Protein AF-A0A531MHA3-F1 (afdb_monomer_lite)

Foldseek 3Di:
DDDDPPPPPVVVVPPPDPPPLQQEEAEAEDADPVLVVVVVVQVVVCVVNVSYHYDYDHPYPDDPDD

pLDDT: mean 80.89, std 17.89, range [46.28, 97.75]

Radius of gyration: 22.39 Å; chains: 1; bounding box: 30×43×62 Å

Sequence (66 aa):
MRITLSCAVLALALGSAPAFAQSGEITIWSWNIAASSLKATVAGFNKLHPDIKVTVQDLGNQPTYD

Structure (mmCIF, N/CA/C/O backbone):
data_AF-A0A531MHA3-F1
#
_entry.id   AF-A0A531MHA3-F1
#
loop_
_atom_site.group_PDB
_atom_site.id
_atom_site.type_symbol
_atom_site.label_atom_id
_atom_site.label_alt_id
_atom_site.label_comp_id
_atom_site.label_asym_id
_atom_site.label_entity_id
_atom_site.label_seq_id
_atom_site.pdbx_PDB_ins_code
_atom_site.Cartn_x
_atom_site.Cartn_y
_atom_site.Cartn_z
_atom_site.occupancy
_atom_site.B_iso_or_equiv
_atom_site.auth_seq_id
_atom_site.auth_comp_id
_atom_site.auth_asym_id
_atom_site.auth_atom_id
_atom_site.pdbx_PDB_model_num
ATOM 1 N N . MET A 1 1 ? -6.766 -30.759 53.921 1.00 46.28 1 MET A N 1
ATOM 2 C CA . MET A 1 1 ? -7.349 -30.552 52.576 1.00 46.28 1 MET A CA 1
ATOM 3 C C . MET A 1 1 ? -8.017 -29.186 52.579 1.00 46.28 1 MET A C 1
ATOM 5 O O . MET A 1 1 ? -8.765 -28.950 53.518 1.00 46.28 1 MET A O 1
ATOM 9 N N . ARG A 1 2 ? -7.772 -28.353 51.549 1.00 56.34 2 ARG A N 1
ATOM 10 C CA . ARG A 1 2 ? -8.309 -26.983 51.340 1.00 56.34 2 ARG A CA 1
ATOM 11 C C . ARG A 1 2 ? -7.566 -25.968 52.226 1.00 56.34 2 ARG A C 1
ATOM 13 O O . ARG A 1 2 ? -7.715 -26.016 53.431 1.00 56.34 2 ARG A O 1
ATOM 20 N N . ILE A 1 3 ? -6.669 -25.111 51.738 1.00 52.56 3 ILE A N 1
ATOM 21 C CA . ILE A 1 3 ? -6.933 -23.932 50.897 1.00 52.56 3 ILE A CA 1
ATOM 22 C C . ILE A 1 3 ? -5.590 -23.481 50.266 1.00 52.56 3 ILE A C 1
ATOM 24 O O . ILE A 1 3 ? -4.779 -22.877 50.954 1.00 52.56 3 ILE A O 1
ATOM 28 N N . THR A 1 4 ? -5.324 -23.757 48.985 1.00 51.34 4 THR A N 1
ATOM 29 C CA . THR A 1 4 ? -4.150 -23.186 48.265 1.00 51.34 4 THR A CA 1
ATOM 30 C C . THR A 1 4 ? -4.415 -22.883 46.783 1.00 51.34 4 THR A C 1
ATOM 32 O O . THR A 1 4 ? -3.482 -22.708 46.010 1.00 51.34 4 THR A O 1
ATOM 35 N N . LEU A 1 5 ? -5.678 -22.785 46.351 1.00 53.69 5 LEU A N 1
ATOM 36 C CA . LEU A 1 5 ? -6.021 -22.637 44.923 1.00 53.69 5 LEU A CA 1
ATOM 37 C C . LEU A 1 5 ? -6.570 -21.258 44.513 1.00 53.69 5 LEU A C 1
ATOM 39 O O . LEU A 1 5 ? -6.891 -21.061 43.346 1.00 53.69 5 LEU A O 1
ATOM 43 N N . SER A 1 6 ? -6.651 -20.279 45.418 1.00 54.62 6 SER A N 1
ATOM 44 C CA . SER A 1 6 ? -7.400 -19.039 45.142 1.00 54.62 6 SER A CA 1
ATOM 45 C C . SER A 1 6 ? -6.622 -17.912 44.441 1.00 54.62 6 SER A C 1
ATOM 47 O O . SER A 1 6 ? -7.247 -16.943 44.028 1.00 54.62 6 SER A O 1
ATOM 49 N N . CYS A 1 7 ? -5.297 -18.002 44.257 1.00 50.97 7 CYS A N 1
ATOM 50 C CA . CYS A 1 7 ? -4.521 -16.902 43.645 1.00 50.97 7 CYS A CA 1
ATOM 51 C C . CYS A 1 7 ? -4.329 -17.003 42.123 1.00 50.97 7 CYS A C 1
ATOM 53 O O . CYS A 1 7 ? -3.939 -16.020 41.501 1.00 50.97 7 CYS A O 1
ATOM 55 N N . ALA A 1 8 ? -4.596 -18.152 41.496 1.00 54.56 8 ALA A N 1
ATOM 56 C CA . ALA A 1 8 ? -4.228 -18.352 40.090 1.00 54.56 8 ALA A CA 1
ATOM 57 C C . ALA A 1 8 ? -5.206 -17.720 39.080 1.00 54.56 8 ALA A C 1
ATOM 59 O O . ALA A 1 8 ? -4.849 -17.529 37.922 1.00 54.56 8 ALA A O 1
ATOM 60 N N . VAL A 1 9 ? -6.428 -17.371 39.496 1.00 54.41 9 VAL A N 1
ATOM 61 C CA . VAL A 1 9 ? -7.470 -16.880 38.572 1.00 54.41 9 VAL A CA 1
ATOM 62 C C . VAL A 1 9 ? -7.374 -15.367 38.333 1.00 54.41 9 VAL A C 1
ATOM 64 O O . VAL A 1 9 ? -7.756 -14.889 37.270 1.00 54.41 9 VAL A O 1
ATOM 67 N N . LEU A 1 10 ? -6.802 -14.599 39.268 1.00 49.84 10 LEU A N 1
ATOM 68 C CA . LEU A 1 10 ? -6.741 -13.136 39.145 1.00 49.84 10 LEU A CA 1
ATOM 69 C C . LEU A 1 10 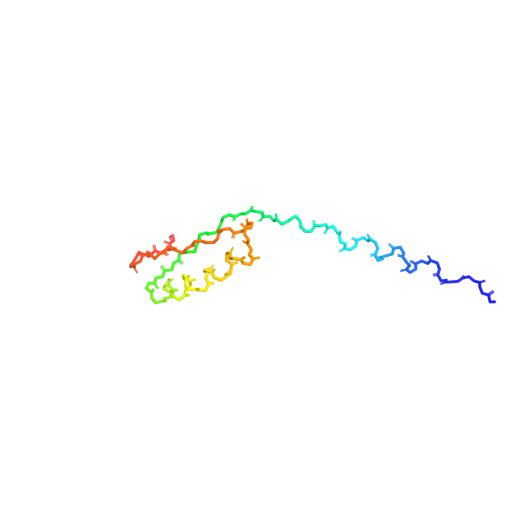? -5.627 -12.649 38.197 1.00 49.84 10 LEU A C 1
ATOM 7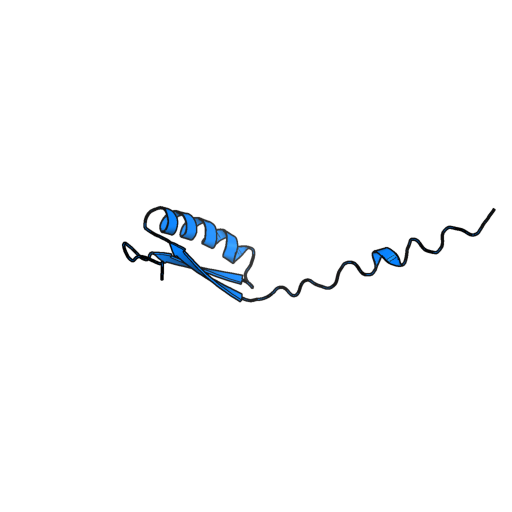1 O O . LEU A 1 10 ? -5.716 -11.551 37.657 1.00 49.84 10 LEU A O 1
ATOM 75 N N . ALA A 1 11 ? -4.608 -13.475 37.936 1.00 54.88 11 ALA A N 1
ATOM 76 C CA . ALA A 1 11 ? -3.498 -13.123 37.045 1.00 54.88 11 ALA A CA 1
ATOM 77 C C . ALA A 1 11 ? -3.857 -13.189 35.546 1.00 54.88 11 ALA A C 1
ATOM 79 O O . ALA A 1 11 ? -3.163 -12.600 34.722 1.00 54.88 11 ALA A O 1
ATOM 80 N N . LEU A 1 12 ? -4.951 -13.866 35.181 1.00 54.72 12 LEU A N 1
ATOM 81 C CA . LEU A 1 12 ? -5.406 -13.993 33.790 1.00 54.72 12 LEU A CA 1
ATOM 82 C C . LEU A 1 12 ? -6.260 -12.808 33.307 1.00 54.72 12 LEU A C 1
ATOM 84 O O . LEU A 1 12 ? -6.512 -12.698 32.113 1.00 54.72 12 LEU A O 1
ATOM 88 N N . ALA A 1 13 ? -6.685 -11.907 34.199 1.00 55.59 13 ALA A N 1
ATOM 89 C CA . ALA A 1 13 ? -7.583 -10.800 33.852 1.00 55.59 13 ALA A CA 1
ATOM 90 C C . ALA A 1 13 ? -6.867 -9.491 33.454 1.00 55.59 13 ALA A C 1
ATOM 92 O O . ALA A 1 13 ? -7.519 -8.559 32.994 1.00 55.59 13 ALA A O 1
ATOM 93 N N . LEU A 1 14 ? -5.541 -9.399 33.611 1.00 59.03 14 LEU A N 1
ATOM 94 C CA . LEU A 1 14 ? -4.770 -8.178 33.313 1.00 59.03 14 LEU A CA 1
ATOM 95 C C . LEU A 1 14 ? -4.143 -8.165 31.905 1.00 59.03 14 LEU A C 1
ATOM 97 O O . LEU A 1 14 ? -3.496 -7.191 31.533 1.00 59.03 14 LEU A O 1
ATOM 101 N N . GLY A 1 15 ? -4.301 -9.238 31.124 1.00 59.38 15 GLY A N 1
ATOM 102 C CA . GLY A 1 15 ? -3.514 -9.470 29.906 1.00 59.38 15 GLY A CA 1
ATOM 103 C C . GLY A 1 15 ? -4.092 -8.938 28.594 1.00 59.38 15 GLY A C 1
ATOM 104 O O . GLY A 1 15 ? -3.437 -9.064 27.565 1.00 59.38 15 GLY A O 1
ATOM 105 N N . SER A 1 16 ? -5.293 -8.363 28.587 1.00 64.00 16 SER A N 1
ATOM 106 C CA . SER A 1 16 ? -5.924 -7.875 27.357 1.00 64.00 16 SER A CA 1
ATOM 107 C C . SER A 1 16 ? -6.489 -6.475 27.557 1.00 64.00 16 SER A C 1
ATOM 109 O O . SER A 1 16 ? -7.701 -6.261 27.502 1.00 64.00 16 SER A O 1
ATOM 111 N N . ALA A 1 17 ? -5.607 -5.498 27.778 1.00 63.62 17 ALA A N 1
ATOM 112 C CA . ALA A 1 17 ? -5.942 -4.158 27.314 1.00 63.62 17 ALA A CA 1
ATOM 113 C C . ALA A 1 17 ? -6.242 -4.287 25.810 1.00 63.62 17 ALA A C 1
ATOM 115 O O . ALA A 1 17 ? -5.463 -4.953 25.118 1.00 63.62 17 ALA A O 1
ATOM 116 N N . PRO A 1 18 ? -7.354 -3.737 25.287 1.00 59.78 18 PRO A N 1
ATOM 117 C CA . PRO A 1 18 ? -7.517 -3.668 23.847 1.00 59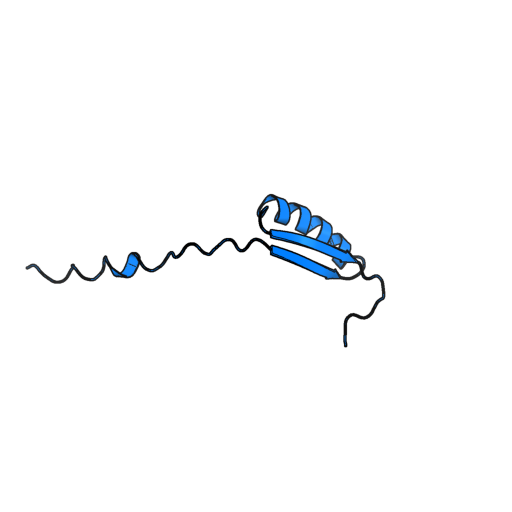.78 18 PRO A CA 1
ATOM 118 C C . PRO A 1 18 ? -6.275 -2.954 23.324 1.00 59.78 18 PRO A C 1
ATOM 120 O O . PRO A 1 18 ? -6.012 -1.811 23.703 1.00 59.78 18 PRO A O 1
ATOM 123 N N . ALA A 1 19 ? -5.468 -3.648 22.519 1.00 63.50 19 ALA A N 1
ATOM 124 C CA . ALA A 1 19 ? -4.514 -2.963 21.674 1.00 63.50 19 ALA A CA 1
ATOM 125 C C . ALA A 1 19 ? -5.379 -1.994 20.876 1.00 63.50 19 ALA A C 1
ATOM 127 O O . ALA A 1 19 ? -6.201 -2.436 20.072 1.00 63.50 19 ALA A O 1
ATOM 128 N N . PHE A 1 20 ? -5.320 -0.702 21.211 1.00 60.66 20 PHE A N 1
ATOM 129 C CA . PHE A 1 20 ? -6.003 0.312 20.432 1.00 60.66 20 PHE A CA 1
ATOM 130 C C . PHE A 1 20 ? -5.539 0.073 19.003 1.00 60.66 20 PHE A C 1
ATOM 132 O O . PHE A 1 20 ? -4.343 0.167 18.729 1.00 60.66 20 PHE A O 1
ATOM 139 N N . ALA A 1 21 ? -6.461 -0.357 18.141 1.00 63.03 21 ALA A N 1
ATOM 140 C CA . ALA A 1 21 ? -6.200 -0.495 16.724 1.00 63.03 21 ALA A CA 1
ATOM 141 C C . ALA A 1 21 ? -5.852 0.917 16.258 1.00 63.03 21 ALA A C 1
ATOM 143 O O . ALA A 1 21 ? -6.723 1.784 16.158 1.00 63.03 21 ALA A O 1
ATOM 144 N N . GLN A 1 22 ? -4.553 1.204 16.193 1.00 70.31 22 GLN A N 1
ATOM 145 C CA . GLN A 1 22 ? -4.075 2.541 15.923 1.00 70.31 22 GLN A CA 1
ATOM 146 C C . GLN A 1 22 ? -4.293 2.763 14.441 1.00 70.31 22 GLN A C 1
ATOM 148 O O . GLN A 1 22 ? -3.470 2.378 13.611 1.00 70.31 22 GLN A O 1
ATOM 153 N N . SER A 1 23 ? -5.430 3.377 14.126 1.00 85.94 23 SER A N 1
ATOM 154 C CA . SER A 1 23 ? -5.676 3.879 12.792 1.00 85.94 23 SER A CA 1
ATOM 155 C C . SER A 1 23 ? -4.540 4.818 12.407 1.00 85.94 23 SER A C 1
ATOM 157 O O . SER A 1 23 ? -4.126 5.674 13.197 1.00 85.94 23 SER A O 1
ATOM 159 N N . GLY A 1 24 ? -3.999 4.622 11.214 1.00 89.50 24 GLY A N 1
ATOM 160 C CA . GLY A 1 24 ? -2.762 5.271 10.811 1.00 89.50 24 GLY A CA 1
ATOM 161 C C . GLY A 1 24 ? -2.525 5.182 9.317 1.00 89.50 24 GLY A C 1
ATOM 162 O O . GLY A 1 24 ? -3.038 4.296 8.635 1.00 89.50 24 GLY A O 1
ATOM 163 N N . GLU A 1 25 ? -1.730 6.117 8.810 1.00 95.88 25 GLU A N 1
ATOM 164 C CA . GLU A 1 25 ? -1.276 6.107 7.426 1.00 95.88 25 GLU A CA 1
ATOM 165 C C . GLU A 1 25 ? 0.216 5.766 7.381 1.00 95.88 25 GLU A C 1
ATOM 167 O O . GLU A 1 25 ? 1.021 6.335 8.117 1.00 95.88 25 GLU A O 1
ATOM 172 N N . ILE A 1 26 ? 0.589 4.830 6.510 1.00 95.94 26 ILE A N 1
ATOM 173 C CA . ILE A 1 26 ? 1.977 4.432 6.269 1.00 95.94 26 ILE A CA 1
ATOM 174 C C . ILE A 1 26 ? 2.291 4.720 4.806 1.00 95.94 26 ILE A C 1
ATOM 176 O O . ILE A 1 26 ? 1.577 4.277 3.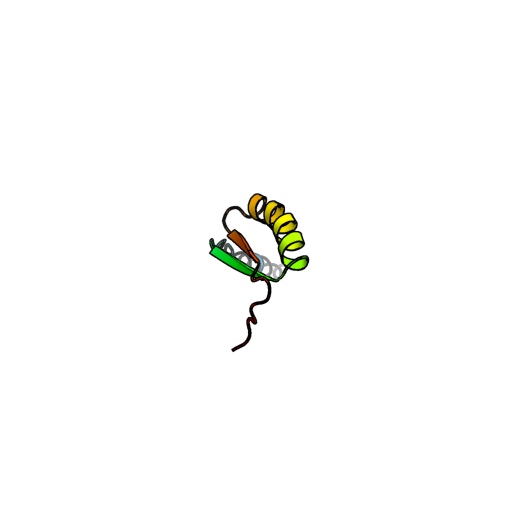903 1.00 95.94 26 ILE A O 1
ATOM 180 N N . THR A 1 27 ? 3.385 5.434 4.560 1.00 96.81 27 THR A N 1
ATOM 181 C CA . THR A 1 27 ? 3.918 5.633 3.211 1.00 96.81 27 THR A CA 1
ATOM 182 C C . THR A 1 27 ? 5.221 4.866 3.078 1.00 96.81 27 THR A C 1
ATOM 184 O O . THR A 1 27 ? 6.160 5.099 3.833 1.00 96.81 27 THR A O 1
ATOM 187 N N . ILE A 1 28 ? 5.276 3.947 2.118 1.00 95.19 28 ILE A N 1
ATOM 188 C CA . ILE A 1 28 ? 6.478 3.185 1.794 1.00 95.19 28 ILE A CA 1
ATOM 189 C C . ILE A 1 28 ? 7.108 3.796 0.553 1.00 95.19 28 ILE A C 1
ATOM 191 O O . ILE A 1 28 ? 6.474 3.892 -0.499 1.00 95.19 28 ILE A O 1
ATOM 195 N N . TRP A 1 29 ? 8.369 4.178 0.676 1.00 94.94 29 TRP A N 1
ATOM 196 C CA . TRP A 1 29 ? 9.190 4.638 -0.431 1.00 94.94 29 TRP A CA 1
ATOM 197 C C . TRP A 1 29 ? 10.030 3.482 -0.954 1.00 94.94 29 TRP A C 1
ATOM 199 O O . TRP A 1 29 ? 10.693 2.782 -0.192 1.00 94.94 29 TRP A O 1
ATOM 209 N N . SER A 1 30 ? 9.948 3.235 -2.256 1.00 94.12 30 SER A N 1
ATOM 210 C CA . SER A 1 30 ? 10.695 2.166 -2.910 1.00 94.12 30 SER A CA 1
ATOM 211 C C . SER A 1 30 ? 1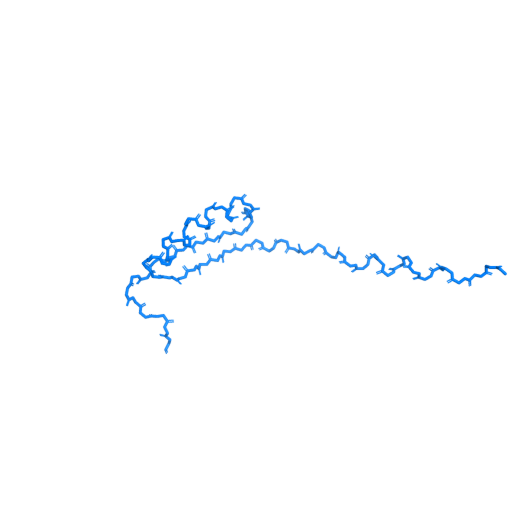0.969 2.527 -4.367 1.00 94.12 30 SER A C 1
ATOM 213 O O . SER A 1 30 ? 10.561 3.588 -4.835 1.00 94.12 30 SER A O 1
ATOM 215 N N . TRP A 1 31 ? 11.641 1.636 -5.089 1.00 95.25 31 TRP A N 1
ATOM 216 C CA . TRP A 1 31 ? 12.029 1.859 -6.477 1.00 95.25 31 TRP A CA 1
ATOM 217 C C . TRP A 1 31 ? 11.601 0.698 -7.374 1.00 95.25 31 TRP A C 1
ATOM 219 O O . TRP A 1 31 ? 11.749 -0.477 -7.014 1.00 95.25 31 TRP A O 1
ATOM 229 N N . ASN A 1 32 ? 11.097 1.037 -8.562 1.00 93.25 32 ASN A N 1
ATOM 230 C CA . ASN A 1 32 ? 10.884 0.136 -9.696 1.00 93.25 32 ASN A CA 1
ATOM 231 C C . ASN A 1 32 ? 10.173 -1.191 -9.321 1.00 93.25 32 ASN A C 1
ATOM 233 O O . ASN A 1 32 ? 8.997 -1.209 -8.939 1.00 93.25 32 ASN A O 1
ATOM 237 N N . ILE A 1 33 ? 10.873 -2.330 -9.418 1.00 94.19 33 ILE A N 1
ATOM 238 C CA . ILE A 1 33 ? 10.288 -3.669 -9.242 1.00 94.19 33 ILE A CA 1
ATOM 239 C C . ILE A 1 33 ? 9.814 -3.886 -7.800 1.00 94.19 33 ILE A C 1
ATOM 241 O O . ILE A 1 33 ? 8.761 -4.493 -7.579 1.00 94.19 33 ILE A O 1
ATOM 245 N N . ALA A 1 34 ? 10.548 -3.358 -6.818 1.00 93.94 34 ALA A N 1
ATOM 246 C CA . ALA A 1 34 ? 10.167 -3.467 -5.415 1.00 93.94 34 ALA A CA 1
ATOM 247 C C . ALA A 1 34 ? 8.893 -2.656 -5.136 1.00 93.94 34 ALA A C 1
ATOM 249 O O . ALA A 1 34 ? 7.957 -3.185 -4.534 1.00 93.94 34 ALA A O 1
ATOM 250 N N . ALA A 1 35 ? 8.793 -1.433 -5.671 1.00 96.12 35 ALA A N 1
ATOM 251 C CA . ALA A 1 35 ? 7.580 -0.622 -5.568 1.00 96.12 35 ALA A CA 1
ATOM 252 C C . ALA A 1 35 ? 6.369 -1.325 -6.207 1.00 96.12 35 ALA A C 1
ATOM 254 O O . ALA A 1 35 ? 5.286 -1.359 -5.623 1.00 96.12 35 ALA A O 1
ATOM 255 N N . SER A 1 36 ? 6.551 -1.933 -7.382 1.00 96.06 36 SER A N 1
ATOM 256 C CA . SER A 1 36 ? 5.486 -2.663 -8.084 1.00 96.06 36 SER A CA 1
ATOM 257 C C . SER A 1 36 ? 5.008 -3.891 -7.303 1.00 96.06 36 SER A C 1
ATOM 259 O O . SER A 1 36 ? 3.805 -4.093 -7.139 1.00 96.06 36 SER A O 1
ATOM 261 N N . SER A 1 37 ? 5.943 -4.669 -6.752 1.00 97.12 37 SER A N 1
ATOM 262 C CA . SER A 1 37 ? 5.632 -5.842 -5.926 1.00 97.12 37 SER A CA 1
ATOM 263 C C . SER A 1 37 ? 4.910 -5.447 -4.634 1.00 97.12 37 SER A C 1
ATOM 265 O O . SER A 1 37 ? 3.902 -6.051 -4.269 1.00 97.12 37 SER A O 1
ATOM 267 N N . LEU A 1 38 ? 5.369 -4.383 -3.967 1.00 97.69 38 LEU A N 1
ATOM 268 C CA . LEU A 1 38 ? 4.745 -3.873 -2.746 1.00 97.69 38 LEU A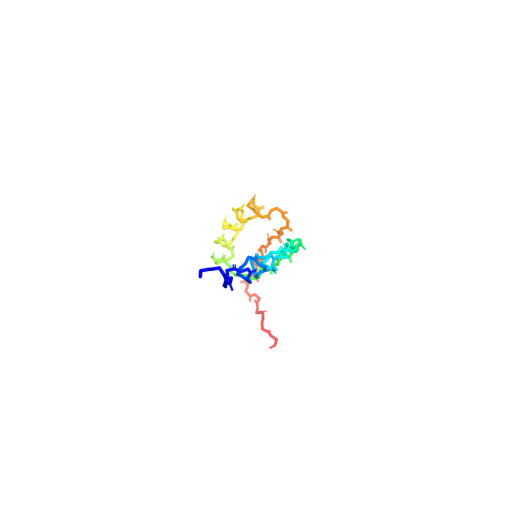 CA 1
ATOM 269 C C . LEU A 1 38 ? 3.324 -3.361 -2.995 1.00 97.69 38 LEU A C 1
ATOM 271 O O . LEU A 1 38 ? 2.442 -3.641 -2.188 1.00 97.69 38 LEU A O 1
ATOM 275 N N . LYS A 1 39 ? 3.065 -2.670 -4.114 1.00 97.12 39 LYS A N 1
ATOM 276 C CA . LYS A 1 39 ? 1.708 -2.218 -4.481 1.00 97.12 39 LYS A CA 1
ATOM 277 C C . LYS A 1 39 ? 0.725 -3.387 -4.585 1.00 97.12 39 LYS A C 1
ATOM 279 O O . LYS A 1 39 ? -0.397 -3.277 -4.093 1.00 97.12 39 LYS A O 1
ATOM 284 N N . ALA A 1 40 ? 1.147 -4.505 -5.177 1.00 96.25 40 ALA A N 1
ATOM 285 C CA . ALA A 1 40 ? 0.316 -5.704 -5.276 1.00 96.25 40 ALA A CA 1
ATOM 286 C C . ALA A 1 40 ? 0.004 -6.301 -3.891 1.00 96.25 40 ALA A C 1
ATOM 288 O O . ALA A 1 40 ? -1.148 -6.623 -3.602 1.00 96.25 40 ALA A O 1
ATOM 289 N N . THR A 1 41 ? 1.005 -6.381 -3.011 1.00 96.81 41 THR A N 1
ATOM 290 C CA . THR A 1 41 ? 0.843 -6.898 -1.642 1.00 96.81 41 THR A CA 1
ATOM 291 C C . THR A 1 41 ? -0.041 -5.995 -0.777 1.00 96.81 41 THR A C 1
ATOM 293 O O . THR A 1 41 ? -0.950 -6.471 -0.093 1.00 96.81 41 THR A O 1
ATOM 296 N N . VAL A 1 42 ? 0.182 -4.679 -0.831 1.00 97.50 42 VAL A N 1
ATOM 297 C CA . VAL A 1 42 ? -0.532 -3.685 -0.014 1.00 97.50 42 VAL A CA 1
ATOM 298 C C . VAL A 1 42 ? -2.030 -3.656 -0.323 1.00 97.50 42 VAL A C 1
ATOM 300 O O . VAL A 1 42 ? -2.836 -3.427 0.576 1.00 97.50 42 VAL A O 1
ATOM 303 N N . ALA A 1 43 ? -2.437 -3.972 -1.555 1.00 95.69 43 ALA A N 1
ATOM 304 C CA . ALA A 1 43 ? -3.852 -4.085 -1.898 1.00 95.69 43 ALA A CA 1
ATOM 305 C C . ALA A 1 43 ? -4.583 -5.169 -1.080 1.00 95.69 43 ALA A C 1
ATOM 307 O O . ALA A 1 43 ? -5.757 -4.998 -0.750 1.00 95.69 43 ALA A O 1
ATOM 308 N N . GLY A 1 44 ? -3.911 -6.278 -0.753 1.00 96.88 44 GLY A N 1
ATOM 309 C CA . GLY A 1 44 ? -4.447 -7.310 0.137 1.00 96.88 44 GLY A CA 1
ATOM 310 C C . GLY A 1 44 ? -4.435 -6.864 1.597 1.00 96.88 44 GLY A C 1
ATOM 311 O O . GLY A 1 44 ? -5.444 -6.996 2.286 1.00 96.88 44 GLY A O 1
ATOM 312 N N . PHE A 1 45 ? -3.326 -6.266 2.038 1.00 96.62 45 PHE A N 1
ATOM 313 C CA . PHE A 1 45 ? -3.177 -5.755 3.401 1.00 96.62 45 PHE A CA 1
ATOM 314 C C . PHE A 1 45 ? -4.271 -4.738 3.764 1.00 96.62 45 PHE A C 1
ATOM 316 O O . PHE A 1 45 ? -4.982 -4.937 4.744 1.00 96.62 45 PHE A O 1
ATOM 323 N N . ASN A 1 46 ? -4.483 -3.710 2.935 1.00 96.25 46 ASN A N 1
ATOM 324 C CA . ASN A 1 46 ? -5.470 -2.655 3.200 1.00 96.25 46 ASN A CA 1
ATOM 325 C C . ASN A 1 46 ? -6.916 -3.186 3.266 1.00 96.25 46 ASN A C 1
ATOM 327 O O . ASN A 1 46 ? -7.770 -2.567 3.892 1.00 96.25 46 ASN A O 1
ATOM 331 N N . LYS A 1 47 ? -7.219 -4.324 2.622 1.00 95.62 47 LYS A N 1
ATOM 332 C CA . LYS A 1 47 ? -8.540 -4.970 2.736 1.00 95.62 47 LYS A CA 1
ATOM 333 C C . LYS A 1 47 ? -8.730 -5.663 4.084 1.00 95.62 47 LYS A C 1
ATOM 335 O O . LYS A 1 47 ? -9.849 -5.710 4.579 1.00 95.62 47 LYS A O 1
ATOM 340 N N . LEU A 1 48 ? -7.658 -6.229 4.637 1.00 95.75 48 LEU A N 1
ATOM 341 C CA . LEU A 1 48 ? -7.671 -6.933 5.921 1.00 95.75 48 LEU A CA 1
ATOM 342 C C . LEU A 1 48 ? -7.569 -5.970 7.111 1.00 95.75 48 LEU A C 1
ATOM 344 O O . LEU A 1 48 ? -8.087 -6.275 8.181 1.00 95.75 48 LEU A O 1
ATOM 348 N N . HIS A 1 49 ? -6.936 -4.814 6.906 1.00 93.94 49 HIS A N 1
ATOM 349 C CA . HIS A 1 49 ? -6.676 -3.797 7.926 1.00 93.94 49 HIS A CA 1
ATOM 350 C C . HIS A 1 49 ? -7.201 -2.430 7.460 1.00 93.94 49 HIS A C 1
ATOM 352 O O . HIS A 1 49 ? -6.412 -1.561 7.095 1.00 93.94 49 HIS A O 1
ATOM 358 N N . PRO A 1 50 ? -8.531 -2.229 7.400 1.00 91.81 50 PRO A N 1
ATOM 359 C CA . PRO A 1 50 ? -9.122 -1.006 6.848 1.00 91.81 50 PRO A CA 1
ATOM 360 C C . PRO A 1 50 ? -8.832 0.253 7.680 1.00 91.81 50 PRO A C 1
ATOM 362 O O . PRO A 1 50 ? -8.976 1.369 7.187 1.00 91.81 50 PRO A O 1
ATOM 365 N N . ASP A 1 51 ? -8.437 0.080 8.937 1.00 93.50 51 ASP A N 1
ATOM 366 C CA . ASP A 1 51 ? -7.997 1.124 9.858 1.00 93.50 51 ASP A CA 1
ATOM 367 C C . ASP A 1 51 ? -6.568 1.617 9.568 1.00 93.50 51 ASP A C 1
ATOM 369 O O . ASP A 1 51 ? -6.227 2.749 9.920 1.00 93.50 51 ASP A O 1
ATOM 373 N N . ILE A 1 52 ? -5.748 0.816 8.878 1.00 93.69 52 ILE A N 1
ATOM 374 C CA . ILE A 1 52 ? -4.369 1.155 8.517 1.00 93.69 52 ILE A CA 1
ATOM 375 C C . ILE A 1 52 ? -4.273 1.341 7.005 1.00 93.69 52 ILE A C 1
ATOM 377 O O . ILE A 1 52 ? -4.346 0.396 6.221 1.00 93.69 52 ILE A O 1
ATOM 381 N N . LYS A 1 53 ? -4.029 2.574 6.574 1.00 94.88 53 LYS A N 1
ATOM 382 C CA . LYS A 1 53 ? -3.889 2.897 5.158 1.00 94.88 53 LYS A CA 1
ATOM 383 C C . LYS A 1 53 ? -2.423 2.895 4.758 1.00 94.88 53 LYS A C 1
ATOM 385 O O . LYS A 1 53 ? -1.686 3.836 5.045 1.00 94.88 53 LYS A O 1
ATOM 390 N N . VAL A 1 54 ? -2.006 1.859 4.040 1.00 97.44 54 VAL A N 1
ATOM 391 C CA . VAL A 1 54 ? -0.656 1.785 3.479 1.00 97.44 54 VAL A CA 1
ATOM 392 C C . VAL A 1 54 ? -0.672 2.248 2.025 1.00 97.44 54 VAL A C 1
ATOM 394 O O . VAL A 1 54 ? -1.524 1.839 1.232 1.00 97.44 54 VAL A O 1
ATOM 397 N N . THR A 1 55 ? 0.285 3.097 1.658 1.00 97.75 55 THR A N 1
ATOM 398 C CA . THR A 1 55 ? 0.517 3.548 0.282 1.00 97.75 55 THR A CA 1
ATOM 399 C C . THR A 1 55 ? 1.975 3.332 -0.107 1.00 97.75 55 THR A C 1
ATOM 401 O O . THR A 1 55 ? 2.865 3.361 0.740 1.00 97.75 55 THR A O 1
ATOM 404 N N . VAL A 1 56 ? 2.229 3.089 -1.394 1.00 97.56 56 VAL A N 1
ATOM 405 C CA . VAL A 1 56 ? 3.582 2.868 -1.923 1.00 97.56 56 VAL A CA 1
ATOM 406 C C . VAL A 1 56 ? 3.881 3.924 -2.976 1.00 97.56 56 VAL A C 1
ATOM 408 O O . VAL A 1 56 ? 3.178 4.007 -3.988 1.00 97.56 56 VAL A O 1
ATOM 411 N N . GLN A 1 57 ? 4.942 4.692 -2.756 1.00 95.94 57 GLN A N 1
ATOM 412 C CA . GLN A 1 57 ? 5.467 5.655 -3.716 1.00 95.94 57 GLN A CA 1
ATOM 413 C C . GLN A 1 57 ? 6.715 5.073 -4.379 1.00 95.94 57 GLN A C 1
ATOM 415 O O . GLN A 1 57 ? 7.625 4.588 -3.707 1.00 95.94 57 GLN A O 1
ATOM 420 N N . ASP A 1 58 ? 6.722 5.103 -5.710 1.00 94.69 58 ASP A N 1
ATOM 421 C CA . ASP A 1 58 ? 7.908 4.778 -6.494 1.00 94.69 58 ASP A CA 1
ATOM 422 C C . ASP A 1 58 ? 8.708 6.063 -6.688 1.00 94.69 58 ASP A C 1
ATOM 424 O O . ASP A 1 58 ? 8.219 7.002 -7.319 1.00 94.69 58 ASP A O 1
ATOM 428 N N . LEU A 1 59 ? 9.903 6.118 -6.107 1.00 93.06 59 LEU A N 1
ATOM 429 C CA . LEU A 1 59 ? 10.767 7.294 -6.157 1.00 93.06 59 LEU A CA 1
ATOM 430 C C . LEU A 1 59 ? 11.699 7.301 -7.382 1.00 93.06 59 LEU A C 1
ATOM 432 O O . LEU A 1 59 ? 12.520 8.207 -7.540 1.00 93.06 59 LEU A O 1
ATOM 436 N N . GLY A 1 60 ? 11.589 6.308 -8.273 1.00 87.94 60 GLY A N 1
ATOM 437 C CA . GLY A 1 60 ? 12.341 6.246 -9.526 1.00 87.94 60 GLY A CA 1
ATOM 438 C C . GLY A 1 60 ? 13.841 6.030 -9.317 1.00 87.94 60 GLY A C 1
ATOM 439 O O . GLY A 1 60 ? 14.269 4.913 -9.060 1.00 87.94 60 GLY A O 1
ATOM 440 N N . ASN A 1 61 ? 14.634 7.098 -9.436 1.00 82.81 61 ASN A N 1
ATOM 441 C CA . ASN A 1 61 ? 16.089 7.078 -9.222 1.00 82.81 61 ASN A CA 1
ATOM 442 C C . ASN A 1 61 ? 16.530 8.066 -8.128 1.00 82.81 61 ASN A C 1
ATOM 444 O O . ASN A 1 61 ? 17.712 8.391 -8.034 1.00 82.81 61 ASN A O 1
ATOM 448 N N . GLN A 1 62 ? 15.588 8.607 -7.347 1.00 84.00 62 GLN A N 1
ATOM 449 C CA . GLN A 1 62 ? 15.925 9.559 -6.294 1.00 84.00 62 GLN A CA 1
ATOM 450 C C . GLN A 1 62 ? 16.594 8.839 -5.116 1.00 84.00 62 GLN A C 1
ATOM 452 O O . GLN A 1 62 ? 16.046 7.837 -4.645 1.00 84.00 62 GLN A O 1
ATOM 457 N N . PRO A 1 63 ? 17.745 9.327 -4.627 1.00 79.56 63 PRO A N 1
ATOM 458 C CA . PRO A 1 63 ? 18.318 8.846 -3.380 1.00 79.56 63 PRO A CA 1
ATOM 459 C C . PRO A 1 63 ? 17.433 9.242 -2.190 1.00 79.56 63 PRO A C 1
ATOM 461 O O . PRO A 1 63 ? 16.851 10.323 -2.175 1.00 79.56 63 PRO A O 1
ATOM 464 N N . THR A 1 64 ? 17.326 8.359 -1.197 1.00 78.31 64 THR A N 1
ATOM 465 C CA . THR A 1 64 ? 16.510 8.558 0.023 1.00 78.31 64 THR A CA 1
ATOM 466 C C . THR A 1 64 ? 17.355 8.613 1.292 1.00 78.31 64 THR A C 1
ATOM 468 O O . THR A 1 64 ? 16.876 8.273 2.371 1.00 78.31 64 THR A O 1
ATOM 471 N N . TYR A 1 65 ? 18.638 8.912 1.148 1.00 78.44 65 TYR A N 1
ATOM 472 C CA . TYR A 1 65 ? 19.560 9.098 2.257 1.00 78.44 65 TYR A CA 1
ATOM 473 C C . TYR A 1 65 ? 19.812 10.593 2.452 1.00 78.44 65 TYR A C 1
ATOM 475 O O . TYR A 1 65 ? 19.784 11.348 1.476 1.00 78.44 65 TYR A O 1
ATOM 483 N N . ASP A 1 66 ? 20.053 10.975 3.702 1.00 73.56 66 ASP A N 1
ATOM 484 C CA . ASP A 1 66 ? 20.400 12.337 4.112 1.00 73.56 66 ASP A CA 1
ATOM 485 C C . ASP A 1 66 ? 21.907 12.609 3.956 1.00 73.56 66 ASP A C 1
ATOM 487 O O . ASP A 1 66 ? 22.710 11.662 4.157 1.00 73.56 66 ASP A O 1
#

Secondary structure (DSSP, 8-state):
---S-TTSSGGGSSS--------EEEEEEE-HHHHHHHHHHHHHHHHH-TTEEEEEEE-TT-----